Protein AF-A0A1C9C990-F1 (afdb_monomer)

Nearest PDB structures (foldseek):
  8s9s-assembly1_4  TM=4.237E-01  e=8.794E+00  Homo sapiens

Organism: NCBI:txid38368

Foldseek 3Di:
DVVVVVVVVVVVVLVVLLVVLLQLLLVVLVVLVVVQVVVPPCVVVSVVVVVVVLVVLVVVLVVVVVVDPDDSVSSSVVSSSNSNVVNNVVVVVVVVD

Mean predicted aligned error: 7.35 Å

pLDDT: mean 82.14, std 10.33, range [46.66, 95.88]

Radius of gyration: 17.22 Å; Cα contacts (8 Å, |Δi|>4): 53; chains: 1; bounding box: 48×18×44 Å

Solvent-accessible surface area (backbone atoms only — not comparable to full-atom values): 5201 Å² total; per-residue (Å²): 116,66,70,61,53,53,56,50,50,54,52,50,53,54,50,48,54,39,50,51,31,20,51,51,17,26,56,50,24,56,56,61,57,49,63,49,57,73,72,68,78,45,51,68,61,51,50,52,49,51,54,50,52,51,51,52,49,48,52,49,51,58,56,46,55,75,74,41,84,78,53,70,66,59,55,40,52,48,31,18,51,51,15,26,56,51,28,48,51,52,52,51,58,73,57,67,117

Secondary structure (DSSP, 8-state):
-HHHHHHHHHHHHHHHHHHHHHHHHHHHHHHHHHHHHTTSS-HHHHHHHHHHHHHHHHHHHHHHHHHSS--HHHHHHHHHHHHHHHHHHHHHHHT--

Structu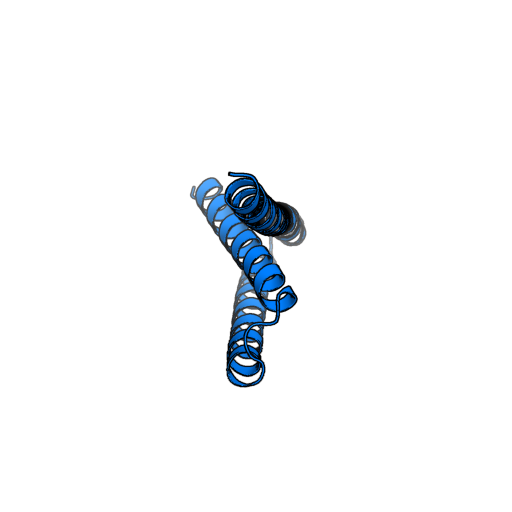re (mmCIF, N/CA/C/O backbone):
data_AF-A0A1C9C990-F1
#
_entry.id   AF-A0A1C9C990-F1
#
loop_
_atom_site.group_PDB
_atom_site.id
_atom_site.type_symbol
_atom_site.label_atom_id
_atom_site.label_alt_id
_atom_site.label_comp_id
_atom_site.label_asym_id
_atom_site.label_entity_id
_atom_site.label_seq_id
_atom_site.pdbx_PDB_ins_code
_atom_site.Cartn_x
_atom_site.Cartn_y
_atom_site.Cartn_z
_atom_site.occupancy
_atom_site.B_iso_or_equiv
_atom_site.auth_seq_id
_atom_site.auth_comp_id
_atom_site.auth_asym_id
_atom_site.auth_atom_id
_atom_site.pdbx_PDB_model_num
ATOM 1 N N . MET A 1 1 ? -33.396 -1.713 20.343 1.00 62.50 1 MET A N 1
ATOM 2 C CA . MET A 1 1 ? -33.209 -1.752 18.871 1.00 62.50 1 MET A CA 1
ATOM 3 C C . MET A 1 1 ? -32.207 -0.701 18.375 1.00 62.50 1 MET A C 1
ATOM 5 O O . MET A 1 1 ? -31.453 -1.002 17.459 1.00 62.50 1 MET A O 1
ATOM 9 N N . GLU A 1 2 ? -32.135 0.494 18.982 1.00 78.25 2 GLU A N 1
ATOM 10 C CA . GLU A 1 2 ? -31.173 1.548 18.593 1.00 78.25 2 GLU A CA 1
ATOM 11 C C . GLU A 1 2 ? -29.694 1.158 18.731 1.00 78.25 2 GLU A C 1
ATOM 13 O O . GLU A 1 2 ? -28.910 1.449 17.835 1.00 78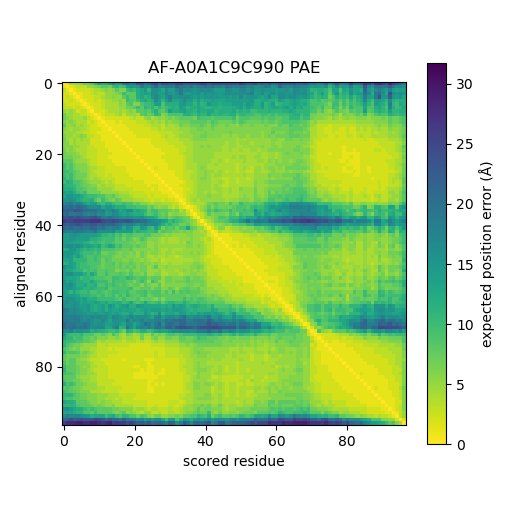.25 2 GLU A O 1
ATOM 18 N N . PHE A 1 3 ? -29.314 0.427 19.784 1.00 74.06 3 PHE A N 1
ATOM 19 C CA . PHE A 1 3 ? -27.917 0.024 20.010 1.00 74.06 3 PHE A CA 1
ATOM 20 C C . PHE A 1 3 ? -27.339 -0.879 18.901 1.00 74.06 3 PHE A C 1
ATOM 22 O O . PHE A 1 3 ? -26.163 -0.804 18.558 1.00 74.06 3 PHE A O 1
ATOM 29 N N . ILE A 1 4 ? -28.175 -1.719 18.284 1.00 73.62 4 ILE A N 1
ATOM 30 C CA . ILE A 1 4 ? -27.749 -2.569 17.162 1.00 73.62 4 ILE A CA 1
ATOM 31 C C . ILE A 1 4 ? -27.530 -1.713 15.908 1.00 73.62 4 ILE A C 1
ATOM 33 O O . ILE A 1 4 ? -26.564 -1.924 15.178 1.00 73.62 4 ILE A O 1
ATOM 37 N N . LYS A 1 5 ? -28.384 -0.705 15.677 1.00 75.50 5 LYS A N 1
ATOM 38 C CA . LYS A 1 5 ? -28.227 0.226 14.551 1.00 75.50 5 LYS A CA 1
ATOM 39 C C . LYS A 1 5 ? -26.935 1.036 14.660 1.00 75.50 5 LYS A C 1
ATOM 41 O O . LYS A 1 5 ? -26.248 1.193 13.655 1.00 75.50 5 LYS A O 1
ATOM 46 N N . THR A 1 6 ? -26.568 1.503 15.854 1.00 78.81 6 THR A N 1
ATOM 47 C CA . THR A 1 6 ? -25.326 2.270 16.050 1.00 78.81 6 THR A CA 1
ATOM 48 C C . THR A 1 6 ? -24.073 1.411 15.853 1.00 78.81 6 THR A C 1
ATOM 50 O O . THR A 1 6 ? -23.129 1.868 15.207 1.00 78.81 6 THR A O 1
ATOM 53 N N . LEU A 1 7 ? -24.084 0.153 16.312 1.00 69.50 7 LEU A N 1
ATOM 54 C CA . LEU A 1 7 ? -23.000 -0.814 16.070 1.00 69.50 7 LEU A CA 1
ATOM 55 C C . LEU A 1 7 ? -22.832 -1.173 14.589 1.00 69.50 7 LEU A C 1
ATOM 57 O O . LEU A 1 7 ? -21.710 -1.272 14.092 1.00 69.50 7 LEU A O 1
ATOM 61 N N . ILE A 1 8 ? -23.937 -1.372 13.869 1.00 80.94 8 ILE A N 1
ATOM 62 C CA . ILE A 1 8 ? -23.890 -1.649 12.429 1.00 80.94 8 ILE A CA 1
ATOM 63 C C . ILE A 1 8 ? -23.352 -0.426 11.679 1.00 80.94 8 ILE A C 1
ATOM 65 O O . ILE A 1 8 ? -22.479 -0.574 10.826 1.00 80.94 8 ILE A O 1
ATOM 69 N N . ASN A 1 9 ? -23.807 0.780 12.031 1.00 86.38 9 ASN A N 1
ATOM 70 C CA . ASN A 1 9 ? -23.381 2.009 11.365 1.00 86.38 9 ASN A CA 1
ATOM 71 C C . ASN A 1 9 ? -21.874 2.273 11.530 1.00 86.38 9 ASN A C 1
ATOM 73 O O . ASN A 1 9 ? -21.192 2.583 10.556 1.00 86.38 9 ASN A O 1
ATOM 77 N N . SER A 1 10 ? -21.324 2.084 12.735 1.00 82.31 10 SER A N 1
ATOM 78 C CA . SER A 1 10 ? -19.885 2.267 12.974 1.00 82.31 10 SER A CA 1
ATOM 79 C C . SER A 1 10 ? -19.035 1.242 12.216 1.00 82.31 10 SER A C 1
ATOM 81 O O . SER A 1 10 ? -18.002 1.592 11.640 1.00 82.31 10 SER A O 1
ATOM 83 N N . ARG A 1 11 ? -19.495 -0.013 12.140 1.00 85.62 11 ARG A N 1
ATOM 84 C CA . ARG A 1 11 ? -18.814 -1.073 11.386 1.00 85.62 11 ARG A CA 1
ATOM 85 C C . ARG A 1 11 ? -18.852 -0.823 9.877 1.00 85.62 11 ARG A C 1
ATOM 87 O O . ARG A 1 11 ? -17.843 -1.035 9.207 1.00 85.62 11 ARG A O 1
ATOM 94 N N . ILE A 1 12 ? -19.980 -0.341 9.354 1.00 88.25 12 ILE A N 1
ATOM 95 C CA . ILE A 1 12 ? -20.117 0.053 7.945 1.00 88.25 12 ILE A CA 1
ATOM 96 C C . ILE A 1 12 ? -19.215 1.249 7.635 1.00 88.25 12 ILE A C 1
ATOM 98 O O . ILE A 1 12 ? -18.521 1.233 6.621 1.00 88.25 12 ILE A O 1
ATOM 102 N N . TYR A 1 13 ? -19.171 2.264 8.499 1.00 89.94 13 TYR A N 1
ATOM 103 C CA . TYR A 1 13 ? -18.294 3.422 8.312 1.00 89.94 13 TYR A CA 1
ATOM 104 C C . TYR A 1 13 ? -16.819 3.010 8.231 1.00 89.94 13 TYR A C 1
ATOM 106 O O . TYR A 1 13 ? -16.102 3.394 7.309 1.00 89.94 13 TYR A O 1
ATOM 114 N N . TYR A 1 14 ? -16.384 2.144 9.144 1.00 88.56 14 TYR A N 1
ATOM 115 C CA . TYR A 1 14 ? -15.026 1.614 9.142 1.00 88.56 14 TYR A CA 1
ATOM 116 C C . TYR A 1 14 ? -14.702 0.804 7.874 1.00 88.56 14 TYR A C 1
ATOM 118 O O . TYR A 1 14 ? -13.627 0.960 7.293 1.00 88.56 14 TYR A O 1
ATOM 126 N N . LEU A 1 15 ? -15.647 -0.017 7.401 1.00 90.81 15 LEU A N 1
ATOM 127 C CA . LEU A 1 15 ? -15.510 -0.752 6.143 1.00 90.81 15 LEU A CA 1
ATOM 128 C C . LEU A 1 15 ? -15.412 0.192 4.933 1.00 90.81 15 LEU A C 1
ATOM 130 O O . LEU A 1 15 ? -14.582 -0.037 4.056 1.00 90.81 15 LEU A O 1
ATOM 134 N N . ASN A 1 16 ? -16.191 1.276 4.909 1.00 93.56 16 ASN A N 1
ATOM 135 C CA . ASN A 1 16 ? -16.118 2.284 3.849 1.00 93.56 16 ASN A CA 1
ATOM 136 C C . ASN A 1 16 ? -14.734 2.937 3.778 1.00 93.56 16 ASN A C 1
ATOM 138 O O . ASN A 1 16 ? -14.163 3.018 2.694 1.00 93.56 16 ASN A O 1
ATOM 142 N N . ILE A 1 17 ? -14.150 3.338 4.913 1.00 93.00 17 ILE A N 1
ATOM 143 C CA . ILE A 1 17 ? -12.797 3.921 4.921 1.00 93.00 17 ILE A CA 1
ATOM 144 C C . ILE A 1 17 ? -11.776 2.917 4.371 1.00 93.00 17 ILE A C 1
ATOM 146 O O . ILE A 1 17 ? -10.936 3.283 3.548 1.00 93.00 17 ILE A O 1
ATOM 150 N N . LYS A 1 18 ? -11.862 1.642 4.770 1.00 93.50 18 LYS A N 1
ATOM 151 C CA . LYS A 1 18 ? -10.978 0.593 4.240 1.00 93.50 18 LYS A CA 1
ATOM 152 C C . LYS A 1 18 ? -11.109 0.421 2.730 1.00 93.50 18 LYS A C 1
ATOM 154 O O . LYS A 1 18 ? -10.092 0.330 2.048 1.00 93.50 18 LYS A O 1
ATOM 159 N N . LEU A 1 19 ? -12.337 0.408 2.211 1.00 95.12 19 LEU A N 1
ATOM 160 C CA . LEU A 1 19 ? -12.595 0.322 0.773 1.00 95.12 19 LEU A CA 1
ATOM 161 C C . LEU A 1 19 ? -12.033 1.532 0.022 1.00 95.12 19 LEU A C 1
ATOM 163 O O . LEU A 1 19 ? -11.419 1.350 -1.025 1.00 95.12 19 LEU A O 1
ATOM 167 N N . ILE A 1 20 ? -12.176 2.742 0.569 1.00 95.81 20 ILE A N 1
ATOM 168 C CA . ILE A 1 20 ? -11.596 3.959 -0.018 1.00 95.81 20 ILE A CA 1
ATOM 169 C C . ILE A 1 20 ? -10.071 3.835 -0.107 1.00 95.81 20 ILE A C 1
ATOM 171 O O . ILE A 1 20 ? -9.508 4.087 -1.168 1.00 95.81 20 ILE A O 1
ATOM 175 N N . PHE A 1 21 ? -9.397 3.399 0.962 1.00 94.69 21 PHE A N 1
ATOM 176 C CA . PHE A 1 21 ? -7.941 3.202 0.951 1.00 94.69 21 PHE A CA 1
ATOM 177 C C . PHE A 1 21 ? -7.502 2.094 -0.015 1.00 94.69 21 PHE A C 1
ATOM 179 O O . PHE A 1 21 ? -6.482 2.241 -0.689 1.00 94.69 21 PHE A O 1
ATOM 186 N N . LEU A 1 22 ? -8.274 1.011 -0.121 1.00 95.25 22 LEU A N 1
ATOM 187 C CA . LEU A 1 22 ? -8.015 -0.071 -1.071 1.00 95.25 22 LEU A CA 1
ATOM 188 C C . LEU A 1 22 ? -8.132 0.416 -2.522 1.00 95.25 22 LEU A C 1
ATOM 190 O O . LEU A 1 22 ? -7.226 0.183 -3.321 1.00 95.25 22 LEU A O 1
ATOM 194 N N . LEU A 1 23 ?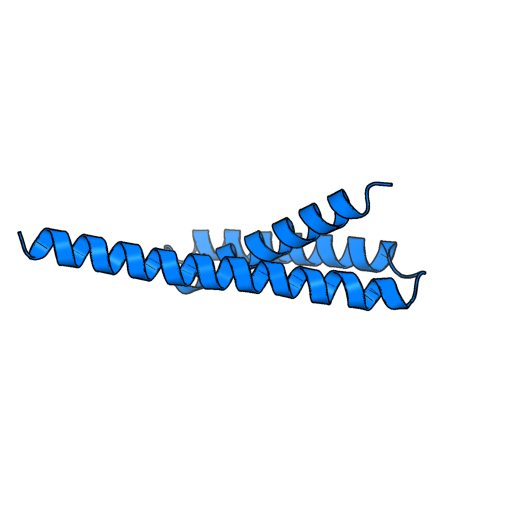 -9.213 1.127 -2.854 1.00 95.81 23 LEU A N 1
ATOM 195 C CA . LEU A 1 23 ? -9.429 1.703 -4.185 1.00 95.81 23 LEU A CA 1
ATOM 196 C C . LEU A 1 23 ? -8.368 2.757 -4.512 1.00 95.81 23 LEU A C 1
ATOM 198 O O . LEU A 1 23 ? -7.834 2.767 -5.617 1.00 95.81 23 LEU A O 1
ATOM 202 N N . LEU A 1 24 ? -8.007 3.600 -3.542 1.00 95.88 24 LEU A N 1
ATOM 203 C CA . LEU A 1 24 ? -6.926 4.574 -3.684 1.00 95.88 24 LEU A CA 1
ATOM 204 C C . LEU A 1 24 ? -5.600 3.887 -4.042 1.00 95.88 24 LEU A C 1
ATOM 206 O O . LEU A 1 24 ? -4.919 4.320 -4.970 1.00 95.88 24 LEU A O 1
ATOM 210 N N . GLY A 1 25 ? -5.257 2.798 -3.349 1.00 94.25 25 GLY A N 1
ATOM 211 C CA . GLY A 1 25 ? -4.078 1.992 -3.666 1.00 94.25 25 GLY A CA 1
ATOM 212 C C . GLY A 1 25 ? -4.132 1.383 -5.070 1.00 94.25 25 GLY A C 1
ATOM 213 O O . GLY A 1 25 ? -3.141 1.422 -5.797 1.00 94.25 25 GLY A O 1
ATOM 214 N N . PHE A 1 26 ? -5.298 0.880 -5.483 1.00 94.00 26 PHE A N 1
ATOM 215 C CA . PHE A 1 26 ? -5.505 0.337 -6.827 1.00 94.00 26 PHE A CA 1
ATOM 216 C C . PHE A 1 26 ? -5.262 1.387 -7.923 1.00 94.00 26 PHE A C 1
ATOM 218 O O . PHE A 1 26 ? -4.495 1.140 -8.852 1.00 94.00 26 PHE A O 1
ATOM 225 N N . PHE A 1 27 ? -5.830 2.590 -7.791 1.00 93.00 27 PHE A N 1
ATOM 226 C CA . PHE A 1 27 ? -5.578 3.679 -8.743 1.00 93.00 27 PHE A CA 1
ATOM 227 C C . PHE A 1 27 ? -4.114 4.138 -8.726 1.00 93.00 27 PHE A C 1
ATOM 229 O O . PHE A 1 27 ? -3.532 4.369 -9.785 1.00 93.00 27 PHE A O 1
ATOM 236 N N . ALA A 1 28 ? -3.480 4.210 -7.552 1.00 92.06 28 ALA A N 1
ATOM 237 C CA . ALA A 1 28 ? -2.063 4.551 -7.454 1.00 92.06 28 ALA A CA 1
ATOM 238 C C . ALA A 1 28 ? -1.172 3.555 -8.215 1.00 92.06 28 ALA A C 1
ATOM 240 O O . ALA A 1 28 ? -0.221 3.971 -8.874 1.00 92.06 28 ALA A O 1
ATOM 241 N N . SER A 1 29 ? -1.501 2.259 -8.189 1.00 90.56 29 SER A N 1
ATOM 242 C CA . SER A 1 29 ? -0.773 1.249 -8.962 1.00 90.56 29 SER A CA 1
ATOM 243 C C . SER A 1 29 ? -0.816 1.513 -10.468 1.00 90.56 29 SER A C 1
ATOM 245 O O . SER A 1 29 ? 0.227 1.425 -11.105 1.00 90.56 29 SER A O 1
ATOM 247 N N . THR A 1 30 ? -1.958 1.931 -11.023 1.00 88.38 30 THR A N 1
ATOM 248 C CA . THR A 1 30 ? -2.064 2.247 -12.464 1.00 88.38 30 THR A CA 1
ATOM 249 C C . THR A 1 30 ? -1.208 3.451 -12.881 1.00 88.38 30 THR A C 1
ATOM 251 O O . THR A 1 30 ? -0.639 3.497 -13.971 1.00 88.38 30 THR A O 1
ATOM 254 N N . ILE A 1 31 ? -1.045 4.430 -11.988 1.00 87.62 31 ILE A N 1
ATOM 255 C CA . ILE A 1 31 ? -0.131 5.560 -12.210 1.00 87.62 31 ILE A CA 1
ATOM 256 C C . ILE A 1 31 ? 1.319 5.063 -12.137 1.00 87.62 31 ILE A C 1
ATOM 258 O O . ILE A 1 31 ? 2.147 5.389 -12.983 1.00 87.62 31 ILE A O 1
ATOM 262 N N . LE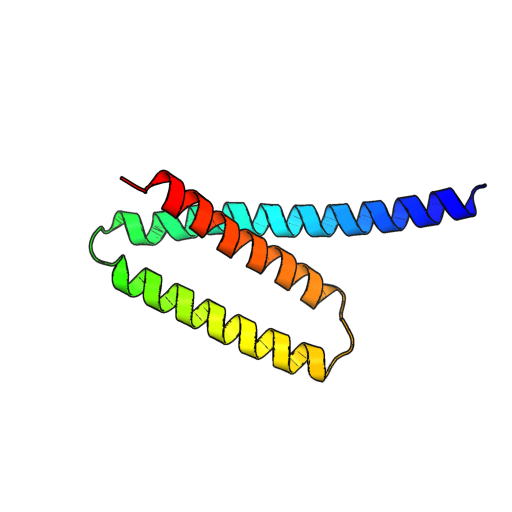U A 1 32 ? 1.631 4.224 -11.149 1.00 84.94 32 LEU A N 1
ATOM 263 C CA . LEU A 1 32 ? 2.969 3.662 -10.979 1.00 84.94 32 LEU A CA 1
ATOM 264 C C . LEU A 1 32 ? 3.365 2.671 -12.082 1.00 84.94 32 LEU A C 1
ATOM 266 O O . LEU A 1 32 ? 4.554 2.538 -12.341 1.00 84.94 32 LEU A O 1
ATOM 270 N N . SER A 1 33 ? 2.424 1.976 -12.727 1.00 82.12 33 SER A N 1
ATOM 271 C CA . SER A 1 33 ? 2.710 1.050 -13.833 1.00 82.12 33 SER A CA 1
ATOM 272 C C . SER A 1 33 ? 2.973 1.785 -15.151 1.00 82.12 33 SER A C 1
ATOM 274 O O . SER A 1 33 ? 3.766 1.323 -15.976 1.00 82.12 33 SER A O 1
ATOM 276 N N . THR A 1 34 ? 2.375 2.964 -15.336 1.00 82.69 34 THR A N 1
ATOM 277 C CA . THR A 1 34 ? 2.512 3.770 -16.559 1.00 82.69 34 THR A CA 1
ATOM 278 C C . THR A 1 34 ? 3.767 4.645 -16.580 1.00 82.69 34 THR A C 1
ATOM 280 O O . THR A 1 34 ? 4.339 4.838 -17.651 1.00 82.69 34 THR A O 1
ATOM 283 N N . LEU A 1 35 ? 4.248 5.120 -15.423 1.00 79.25 35 LEU A N 1
ATOM 284 C CA . LEU A 1 35 ? 5.442 5.979 -15.339 1.00 79.25 35 LEU A CA 1
ATOM 285 C C . LEU A 1 35 ? 6.738 5.308 -15.857 1.00 79.25 35 LEU A C 1
ATOM 287 O O . LEU A 1 35 ? 7.403 5.914 -16.695 1.00 79.25 35 LEU A O 1
ATOM 291 N N . PRO A 1 36 ? 7.114 4.078 -15.439 1.00 71.56 36 PRO A N 1
ATOM 292 C CA . PRO A 1 36 ? 8.312 3.406 -15.942 1.00 71.56 36 PRO A CA 1
ATOM 293 C C . PRO A 1 36 ? 8.108 2.801 -17.335 1.00 71.56 36 PRO A C 1
ATOM 295 O O . PRO A 1 36 ? 9.071 2.638 -18.078 1.00 71.56 36 PRO A O 1
ATOM 298 N N . SER A 1 37 ? 6.864 2.468 -17.702 1.00 64.19 37 SER A N 1
ATOM 299 C CA . SER A 1 37 ? 6.548 1.872 -19.007 1.00 64.19 37 SER A CA 1
ATOM 300 C C . SER A 1 37 ? 6.649 2.872 -20.161 1.00 64.19 37 SER A C 1
ATOM 302 O O . SER A 1 37 ? 6.799 2.451 -21.304 1.00 64.19 37 SER A O 1
ATOM 304 N N . GLN A 1 38 ? 6.617 4.186 -19.898 1.00 67.75 38 GLN A N 1
ATOM 305 C CA . GLN A 1 38 ? 6.812 5.191 -20.949 1.00 67.75 38 GLN A CA 1
ATOM 306 C C . GLN A 1 38 ? 8.212 5.165 -21.575 1.00 6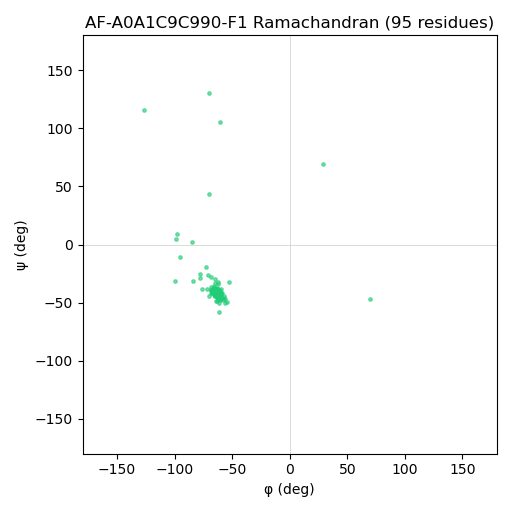7.75 38 GLN A C 1
ATOM 308 O O . GLN A 1 38 ? 8.349 5.509 -22.745 1.00 67.75 38 GLN A O 1
ATOM 313 N N . THR A 1 39 ? 9.245 4.771 -20.826 1.00 67.31 39 THR A N 1
ATOM 314 C CA . THR A 1 39 ? 10.637 4.780 -21.304 1.00 67.31 39 THR A CA 1
ATOM 315 C C . THR A 1 39 ? 11.136 3.416 -21.785 1.00 67.31 39 THR A C 1
ATOM 317 O O . THR A 1 39 ? 12.299 3.320 -22.162 1.00 67.31 39 THR A O 1
ATOM 320 N N . GLY A 1 40 ? 10.277 2.386 -21.819 1.00 62.59 40 GLY A N 1
ATOM 321 C CA . GLY A 1 40 ? 10.499 1.080 -22.470 1.00 62.59 40 GLY A CA 1
ATOM 322 C C . GLY A 1 40 ? 11.542 0.158 -21.821 1.00 62.59 40 GLY A C 1
ATOM 323 O O . GLY A 1 40 ? 11.259 -1.011 -21.567 1.00 62.59 40 GLY A O 1
ATOM 324 N N . ASP A 1 41 ? 12.716 0.683 -21.477 1.00 70.75 41 ASP A N 1
ATOM 325 C CA . ASP A 1 41 ? 13.905 -0.116 -21.148 1.00 70.75 41 ASP A CA 1
ATOM 326 C C . ASP A 1 41 ? 14.095 -0.362 -19.640 1.00 70.75 41 ASP A C 1
ATOM 328 O O . ASP A 1 41 ? 14.919 -1.175 -19.221 1.00 70.75 41 ASP A O 1
ATOM 332 N N . TRP A 1 42 ? 13.328 0.326 -18.789 1.00 77.81 42 TRP A N 1
ATOM 333 C CA . TRP A 1 42 ? 13.537 0.344 -17.332 1.00 77.81 42 TRP A CA 1
ATOM 334 C C . TRP A 1 42 ? 12.629 -0.625 -16.560 1.00 77.81 42 TRP A C 1
ATOM 336 O O . TRP A 1 42 ? 12.602 -0.606 -15.327 1.00 77.81 42 TRP A O 1
ATOM 346 N N . SER A 1 43 ? 11.898 -1.497 -17.257 1.00 74.19 43 SER A N 1
ATOM 347 C CA . SER A 1 43 ? 10.881 -2.383 -16.669 1.00 74.19 43 SER A CA 1
ATOM 348 C C . SER A 1 43 ? 11.439 -3.329 -15.595 1.00 74.19 43 SER A C 1
ATOM 350 O O . SER A 1 43 ? 10.848 -3.468 -14.523 1.00 74.19 43 SER A O 1
ATOM 352 N N . ILE A 1 44 ? 12.619 -3.919 -15.821 1.00 81.88 44 ILE A N 1
ATOM 353 C CA . ILE A 1 44 ? 13.267 -4.850 -14.877 1.00 81.88 44 ILE A CA 1
ATOM 354 C C . ILE A 1 44 ? 13.706 -4.122 -13.595 1.00 81.88 44 ILE A C 1
ATOM 356 O O . ILE A 1 44 ? 13.527 -4.632 -12.487 1.00 81.88 44 ILE A O 1
ATOM 360 N N . ILE A 1 45 ? 14.247 -2.908 -13.735 1.00 84.25 45 ILE A N 1
ATOM 361 C CA . ILE A 1 45 ? 14.685 -2.071 -12.608 1.00 84.25 45 ILE A CA 1
ATOM 362 C C . ILE A 1 45 ? 13.467 -1.590 -11.807 1.00 84.25 45 ILE A C 1
ATOM 364 O O . ILE A 1 45 ? 13.488 -1.585 -10.576 1.00 84.25 45 ILE A O 1
ATOM 368 N N . ALA A 1 46 ? 12.373 -1.240 -12.486 1.00 81.62 46 ALA A N 1
ATOM 369 C CA . ALA A 1 46 ? 11.121 -0.876 -11.832 1.00 81.62 46 ALA A CA 1
ATOM 370 C C . ALA A 1 46 ? 10.525 -2.055 -11.042 1.00 81.62 46 ALA A C 1
ATOM 372 O O . ALA A 1 46 ? 10.106 -1.877 -9.897 1.00 81.62 46 ALA A O 1
ATOM 373 N N . GLY A 1 47 ? 10.554 -3.268 -11.606 1.00 82.50 47 GLY A N 1
ATOM 374 C CA . GLY A 1 47 ? 10.103 -4.486 -10.931 1.00 82.50 47 GLY A CA 1
ATOM 375 C C . GLY A 1 47 ? 10.915 -4.809 -9.674 1.00 82.50 47 GLY A C 1
ATOM 376 O O . GLY A 1 47 ? 10.340 -5.063 -8.614 1.00 82.50 47 GLY A O 1
ATOM 377 N N . SER A 1 48 ? 12.248 -4.735 -9.746 1.00 86.19 48 SER A N 1
ATOM 378 C CA . SER A 1 48 ? 13.107 -4.980 -8.577 1.00 86.19 48 SER A CA 1
ATOM 379 C C . SER A 1 48 ? 12.928 -3.915 -7.487 1.00 86.19 48 SER A C 1
ATOM 381 O O . SER A 1 48 ? 12.881 -4.249 -6.298 1.00 86.19 48 SER A O 1
ATOM 383 N N . CYS A 1 49 ? 12.735 -2.651 -7.874 1.00 85.25 49 CYS A N 1
ATOM 384 C CA . CYS A 1 49 ? 12.398 -1.565 -6.957 1.00 85.25 49 CYS A CA 1
ATOM 385 C C . CYS A 1 49 ? 11.052 -1.816 -6.255 1.00 85.25 49 CYS A C 1
ATOM 387 O O . CYS A 1 49 ? 10.970 -1.721 -5.029 1.00 85.25 49 CYS A O 1
ATOM 389 N N . LEU A 1 50 ? 10.016 -2.222 -6.997 1.00 84.94 50 LEU A N 1
ATOM 390 C CA . LEU A 1 50 ? 8.703 -2.555 -6.436 1.00 84.94 50 LEU A CA 1
ATOM 391 C C . LEU A 1 50 ? 8.773 -3.700 -5.421 1.00 84.94 50 LEU A C 1
ATOM 393 O O . LEU A 1 50 ? 8.214 -3.581 -4.328 1.00 84.94 50 LEU A O 1
ATOM 397 N N . VAL A 1 51 ? 9.490 -4.780 -5.744 1.00 86.44 51 VAL A N 1
ATOM 398 C CA . VAL A 1 51 ? 9.685 -5.915 -4.824 1.00 86.44 51 VAL A CA 1
ATOM 399 C C . VAL A 1 51 ? 10.430 -5.470 -3.564 1.00 86.44 51 VAL A C 1
ATOM 401 O O . VAL A 1 51 ? 10.010 -5.799 -2.454 1.00 86.44 51 VAL A O 1
ATOM 404 N N . THR A 1 52 ? 11.477 -4.658 -3.715 1.00 88.12 52 THR A N 1
ATOM 405 C CA . THR A 1 52 ? 12.258 -4.130 -2.585 1.00 88.12 52 THR A CA 1
ATOM 406 C C . THR A 1 52 ? 11.400 -3.250 -1.673 1.00 88.12 52 THR A C 1
ATOM 408 O O . THR A 1 52 ? 11.386 -3.441 -0.456 1.00 88.12 52 THR A O 1
ATOM 411 N N . CYS A 1 53 ? 10.621 -2.328 -2.243 1.00 86.00 53 CYS A N 1
ATOM 412 C CA . CYS A 1 53 ? 9.681 -1.490 -1.499 1.00 86.00 53 CYS A CA 1
ATOM 413 C C . CYS A 1 53 ? 8.617 -2.325 -0.774 1.00 86.00 53 CYS A C 1
ATOM 415 O O . CYS A 1 53 ? 8.283 -2.038 0.378 1.00 86.00 53 CYS A O 1
ATOM 417 N N . ASN A 1 54 ? 8.111 -3.382 -1.415 1.00 86.31 54 ASN A N 1
ATOM 418 C CA . ASN A 1 54 ? 7.142 -4.288 -0.811 1.00 86.31 54 ASN A CA 1
ATOM 419 C C . ASN A 1 54 ? 7.734 -5.048 0.389 1.00 86.31 54 ASN A C 1
ATOM 421 O O . ASN A 1 54 ? 7.082 -5.151 1.429 1.00 86.31 54 ASN A O 1
ATOM 425 N N . GLU A 1 55 ? 8.970 -5.529 0.275 1.00 88.00 55 GLU A N 1
ATOM 426 C CA . GLU A 1 55 ? 9.662 -6.243 1.353 1.00 88.00 55 GLU A CA 1
ATOM 427 C C . GLU A 1 55 ? 9.982 -5.319 2.538 1.00 88.00 55 GLU A C 1
ATOM 429 O O . GLU A 1 55 ? 9.733 -5.663 3.698 1.00 88.00 55 GLU A O 1
ATOM 434 N N . ILE A 1 56 ? 10.437 -4.093 2.259 1.00 86.06 56 ILE A N 1
ATOM 435 C CA . ILE A 1 56 ? 10.643 -3.058 3.282 1.00 86.06 56 ILE A CA 1
ATOM 436 C C . ILE A 1 56 ? 9.319 -2.742 3.987 1.00 86.06 56 ILE A C 1
ATOM 438 O O . ILE A 1 56 ? 9.267 -2.725 5.219 1.00 86.06 56 ILE A O 1
ATOM 442 N N . GLY A 1 57 ? 8.237 -2.559 3.225 1.00 82.62 57 GLY A N 1
ATOM 443 C CA . GLY A 1 57 ? 6.895 -2.360 3.766 1.00 82.62 57 GLY A CA 1
ATOM 444 C C . GLY A 1 57 ? 6.470 -3.507 4.686 1.00 82.62 57 GLY A C 1
ATOM 445 O O . GLY A 1 57 ? 6.031 -3.259 5.809 1.00 82.62 57 GLY A O 1
ATOM 446 N N . SER A 1 58 ? 6.670 -4.761 4.261 1.00 81.00 58 SER A N 1
ATOM 447 C CA . SER A 1 58 ? 6.420 -5.955 5.086 1.00 81.00 58 SER A CA 1
ATOM 448 C C . SER A 1 58 ? 7.190 -5.921 6.393 1.00 81.00 58 SER A C 1
ATOM 450 O O . SER A 1 58 ? 6.590 -6.090 7.455 1.00 81.00 58 SER A O 1
ATOM 452 N N . LYS A 1 59 ? 8.498 -5.666 6.332 1.00 85.50 59 LYS A N 1
ATOM 453 C CA . LYS A 1 59 ? 9.356 -5.627 7.515 1.00 85.50 59 LYS A CA 1
ATOM 454 C C . LYS A 1 59 ? 8.907 -4.556 8.502 1.00 85.50 59 LYS A C 1
ATOM 456 O O . LYS A 1 59 ? 8.874 -4.819 9.706 1.00 85.50 59 LYS A O 1
ATOM 461 N N . ILE A 1 60 ? 8.538 -3.374 8.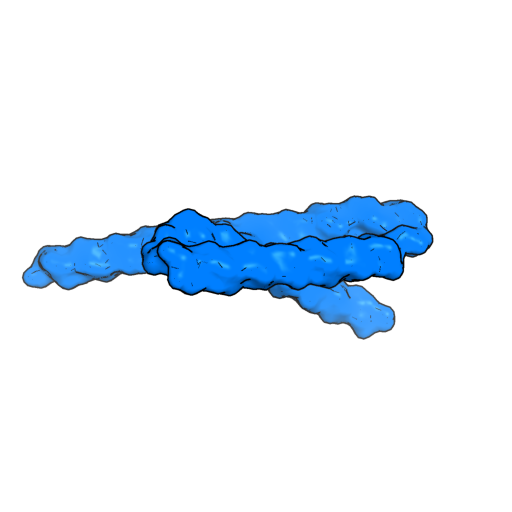007 1.00 80.81 60 ILE A N 1
ATOM 462 C CA . ILE A 1 60 ? 8.005 -2.284 8.828 1.00 80.81 60 ILE A CA 1
ATOM 463 C C . ILE A 1 60 ? 6.705 -2.747 9.488 1.00 80.81 60 ILE A C 1
ATOM 465 O O . ILE A 1 60 ? 6.643 -2.810 10.712 1.00 80.81 60 ILE A O 1
ATOM 469 N N . ILE A 1 61 ? 5.703 -3.165 8.715 1.00 75.75 61 ILE A N 1
ATOM 470 C CA . ILE A 1 61 ? 4.400 -3.572 9.261 1.00 75.75 61 ILE A CA 1
ATOM 471 C C . ILE A 1 61 ? 4.571 -4.655 10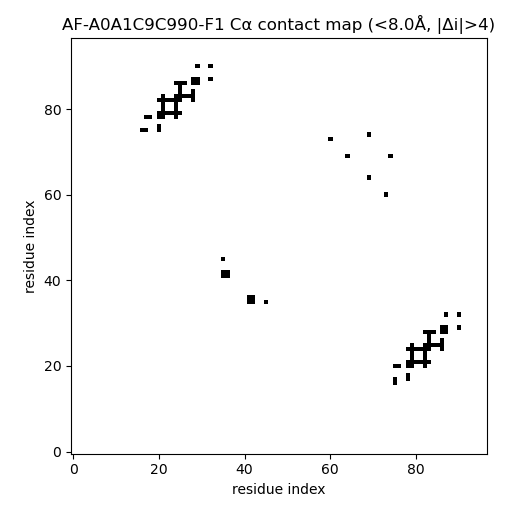.330 1.00 75.75 61 ILE A C 1
ATOM 473 O O . ILE A 1 61 ? 4.100 -4.478 11.447 1.00 75.75 61 ILE A O 1
ATOM 477 N N . TYR A 1 62 ? 5.332 -5.715 10.055 1.00 75.88 62 TYR A N 1
ATOM 478 C CA . TYR A 1 62 ? 5.518 -6.812 11.010 1.00 75.88 62 TYR A CA 1
ATOM 479 C C . TYR A 1 62 ? 6.215 -6.372 12.305 1.00 75.88 62 TYR A C 1
ATOM 481 O O . TYR A 1 62 ? 5.842 -6.792 13.404 1.00 75.88 62 TYR A O 1
ATOM 489 N N . THR A 1 63 ? 7.218 -5.499 12.188 1.00 77.62 63 THR A N 1
ATOM 490 C CA . THR A 1 63 ? 7.966 -4.972 13.339 1.00 77.62 63 THR A CA 1
ATOM 491 C C . THR A 1 63 ? 7.087 -4.067 14.201 1.00 77.62 63 THR A C 1
ATOM 493 O O . THR A 1 63 ? 7.118 -4.153 15.431 1.00 77.62 63 THR A O 1
ATOM 496 N N . TYR A 1 64 ? 6.271 -3.225 13.566 1.00 71.06 64 TYR A N 1
ATOM 497 C CA . TYR A 1 64 ? 5.379 -2.299 14.257 1.00 71.06 64 TYR A CA 1
ATOM 498 C C . TYR A 1 64 ? 4.145 -2.997 14.832 1.00 71.06 64 TYR A C 1
ATOM 500 O O . TYR A 1 64 ? 3.785 -2.693 15.964 1.00 71.06 64 TYR A O 1
ATOM 508 N N . THR A 1 65 ? 3.551 -3.981 14.149 1.00 69.06 65 THR A N 1
ATOM 509 C CA . THR A 1 65 ? 2.426 -4.779 14.675 1.00 69.06 65 THR A CA 1
ATOM 510 C C . THR A 1 65 ? 2.817 -5.566 15.925 1.00 69.06 65 THR A C 1
ATOM 512 O O . THR A 1 65 ? 2.008 -5.704 16.840 1.00 69.06 65 THR A O 1
ATOM 515 N N . LYS A 1 66 ? 4.067 -6.040 16.016 1.00 68.81 66 LYS A N 1
ATOM 516 C CA . LYS A 1 66 ? 4.571 -6.719 17.221 1.00 68.81 66 LYS A CA 1
ATOM 517 C C . LYS A 1 66 ? 4.771 -5.763 18.407 1.00 68.81 66 LYS A C 1
ATOM 519 O O . LYS A 1 66 ? 4.722 -6.202 19.551 1.00 68.81 66 LYS A O 1
ATOM 524 N N . ARG A 1 67 ? 5.016 -4.473 18.144 1.00 64.88 67 ARG A N 1
ATOM 525 C CA . ARG A 1 67 ? 5.341 -3.458 19.164 1.00 64.88 67 ARG A CA 1
ATOM 526 C C . ARG A 1 67 ? 4.148 -2.590 19.570 1.00 64.88 67 ARG A C 1
ATOM 528 O O . ARG A 1 67 ? 4.085 -2.150 20.713 1.00 64.88 67 ARG A O 1
ATOM 535 N N . TYR A 1 68 ? 3.218 -2.347 18.655 1.00 59.75 68 TYR A N 1
ATOM 536 C CA . TYR A 1 68 ? 2.049 -1.502 18.851 1.00 59.75 68 TYR A CA 1
ATOM 537 C C . TYR A 1 68 ? 0.802 -2.294 18.473 1.00 59.75 68 TYR A C 1
ATOM 539 O O . TYR A 1 68 ? 0.611 -2.687 17.322 1.00 59.75 68 TYR A O 1
ATOM 547 N N . GLN A 1 69 ? -0.046 -2.533 19.467 1.00 56.88 69 GLN A N 1
ATOM 548 C CA . GLN A 1 69 ? -1.316 -3.226 19.311 1.00 56.88 69 GLN A CA 1
ATOM 549 C C . GLN A 1 69 ? -2.202 -2.428 18.334 1.00 56.88 69 GLN A C 1
ATOM 551 O O . GLN A 1 69 ? -2.682 -1.350 18.664 1.00 56.88 69 GLN A O 1
ATOM 556 N N . SER A 1 70 ? -2.329 -2.937 17.102 1.00 61.06 70 SER A N 1
ATOM 557 C CA . SER A 1 70 ? -3.277 -2.555 16.040 1.00 61.06 70 SER A CA 1
ATOM 558 C C . SER A 1 70 ? -3.749 -1.089 16.039 1.00 61.06 70 SER A C 1
ATOM 560 O O . SER A 1 70 ? -4.925 -0.803 16.271 1.00 61.06 70 SER A O 1
ATOM 562 N N . ILE A 1 71 ? -2.856 -0.147 15.721 1.00 72.50 71 ILE A N 1
ATOM 563 C CA . ILE A 1 71 ? -3.272 1.239 15.468 1.00 72.50 71 ILE A CA 1
ATOM 564 C C . ILE A 1 71 ? -4.039 1.277 14.141 1.00 72.50 71 ILE A C 1
ATOM 566 O O . ILE A 1 71 ? -3.581 0.765 13.120 1.00 72.50 71 ILE A O 1
ATOM 570 N N . LEU A 1 72 ? -5.210 1.912 14.168 1.00 73.44 72 LEU A N 1
ATOM 571 C CA . LEU A 1 72 ? -6.171 2.008 13.064 1.00 73.44 72 LEU A CA 1
ATOM 572 C C . LEU A 1 72 ? -5.528 2.523 11.758 1.00 73.44 72 LEU A C 1
ATOM 574 O O . LEU A 1 72 ? -5.881 2.074 10.673 1.00 73.44 72 LEU A O 1
ATOM 578 N N . THR A 1 73 ? -4.522 3.397 11.857 1.00 77.75 73 THR A N 1
ATOM 579 C CA . THR A 1 73 ? -3.752 3.915 10.715 1.00 77.75 73 THR A CA 1
ATOM 580 C C . THR A 1 73 ? -2.906 2.853 10.012 1.00 77.75 73 THR A C 1
ATOM 582 O O . THR A 1 73 ? -2.841 2.865 8.785 1.00 77.75 73 THR A O 1
ATOM 585 N N . PHE A 1 74 ? -2.300 1.904 10.735 1.00 81.06 74 PHE A N 1
ATOM 586 C CA . PHE A 1 74 ? -1.536 0.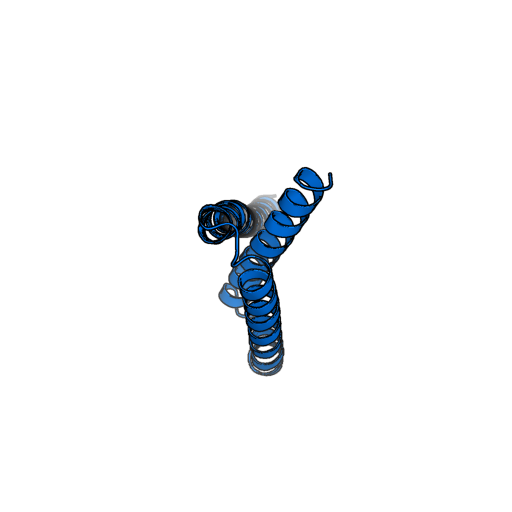815 10.111 1.00 81.06 74 PHE A CA 1
ATOM 587 C C . PHE A 1 74 ? -2.437 -0.114 9.304 1.00 81.06 74 PHE A C 1
ATOM 589 O O . PHE A 1 74 ? -2.042 -0.586 8.243 1.00 81.06 74 PHE A O 1
ATOM 596 N N . ASP A 1 75 ? -3.661 -0.339 9.773 1.00 83.50 75 ASP A N 1
ATOM 597 C CA . ASP A 1 75 ? -4.631 -1.164 9.058 1.00 83.50 75 ASP A CA 1
ATOM 598 C C . ASP A 1 75 ? -5.108 -0.488 7.756 1.00 83.50 75 ASP A C 1
ATOM 600 O O . ASP A 1 75 ? -5.241 -1.132 6.716 1.00 83.50 75 ASP A O 1
ATOM 604 N N . LEU A 1 76 ? -5.270 0.841 7.766 1.00 87.69 76 LEU A N 1
ATOM 605 C CA . LEU A 1 76 ? -5.558 1.616 6.552 1.00 87.69 76 LEU A CA 1
ATOM 606 C C . LEU A 1 76 ? -4.383 1.612 5.562 1.00 87.69 76 LEU A C 1
ATOM 608 O O . LEU A 1 76 ? -4.594 1.422 4.363 1.00 87.69 76 LEU A O 1
ATOM 612 N N . LEU A 1 77 ? -3.145 1.751 6.050 1.00 86.56 77 LEU A N 1
ATOM 613 C CA . LEU A 1 77 ? -1.939 1.632 5.220 1.00 86.56 77 LEU A CA 1
ATOM 614 C C . LEU A 1 77 ? -1.796 0.227 4.620 1.00 86.56 77 LEU A C 1
ATOM 616 O O . LEU A 1 77 ? -1.422 0.093 3.455 1.00 86.56 77 LEU A O 1
ATOM 620 N N . ASN A 1 78 ? -2.151 -0.815 5.377 1.00 87.44 78 ASN A N 1
ATOM 621 C CA . ASN A 1 78 ? -2.207 -2.183 4.868 1.00 87.44 78 ASN A CA 1
ATOM 622 C C . ASN A 1 78 ? -3.246 -2.327 3.753 1.00 87.44 78 ASN A C 1
ATOM 624 O O . ASN A 1 78 ? -2.928 -2.905 2.716 1.00 87.44 78 ASN A O 1
ATOM 628 N N . CYS A 1 79 ? -4.450 -1.770 3.920 1.00 90.94 79 CYS A N 1
ATOM 629 C CA . CYS A 1 79 ? -5.478 -1.785 2.872 1.00 90.94 79 CYS A CA 1
ATOM 630 C C . CYS A 1 79 ? -4.989 -1.103 1.584 1.00 90.94 79 CYS A C 1
ATOM 632 O O . CYS A 1 79 ? -5.190 -1.637 0.494 1.00 90.94 79 CYS A O 1
ATOM 634 N N . LEU A 1 80 ? -4.291 0.029 1.705 1.00 91.94 80 LEU A N 1
ATOM 635 C CA . LEU A 1 80 ? -3.699 0.731 0.563 1.00 91.94 80 LEU A CA 1
ATOM 636 C C . LEU A 1 80 ? -2.607 -0.096 -0.116 1.00 91.94 80 LEU A C 1
ATOM 638 O O . LEU A 1 80 ? -2.605 -0.225 -1.338 1.00 91.94 80 LEU A O 1
ATOM 642 N N . ARG A 1 81 ? -1.715 -0.714 0.663 1.00 90.12 81 ARG A N 1
ATOM 643 C CA . ARG A 1 81 ? -0.679 -1.608 0.134 1.00 90.12 81 ARG A CA 1
ATOM 644 C C . ARG A 1 81 ? -1.282 -2.794 -0.623 1.00 90.12 81 ARG A C 1
ATOM 646 O O . ARG A 1 81 ? -0.820 -3.105 -1.718 1.00 90.12 81 ARG A O 1
ATOM 653 N N . VAL A 1 82 ? -2.312 -3.435 -0.066 1.00 91.81 82 VAL A N 1
ATOM 654 C CA . VAL A 1 82 ? -3.041 -4.527 -0.733 1.00 91.81 82 VAL A CA 1
ATOM 655 C C . VAL A 1 82 ? -3.653 -4.037 -2.046 1.00 91.81 82 VAL A C 1
ATOM 657 O O . VAL A 1 82 ? -3.518 -4.720 -3.058 1.00 91.81 82 VAL A O 1
ATOM 660 N N . GLY A 1 83 ? -4.244 -2.838 -2.057 1.00 93.94 83 GLY A N 1
ATOM 661 C CA . GLY A 1 83 ? -4.753 -2.200 -3.272 1.00 93.94 83 GLY A CA 1
ATOM 662 C C . GLY A 1 83 ? -3.681 -2.021 -4.352 1.00 93.94 83 GLY A C 1
ATOM 663 O O . GLY A 1 83 ? -3.926 -2.358 -5.507 1.00 93.94 83 GLY A O 1
ATOM 664 N N . ILE A 1 84 ? -2.479 -1.567 -3.976 1.00 92.12 84 ILE A N 1
ATOM 665 C CA . ILE A 1 84 ? -1.357 -1.391 -4.914 1.00 92.12 84 ILE A CA 1
ATOM 666 C C . ILE A 1 84 ? -0.923 -2.731 -5.524 1.00 92.12 84 ILE A C 1
ATOM 668 O O . ILE A 1 84 ? -0.781 -2.842 -6.739 1.00 92.12 84 ILE A O 1
ATOM 672 N N . ILE A 1 85 ? -0.722 -3.759 -4.693 1.00 90.50 85 ILE A N 1
ATOM 673 C CA . ILE A 1 85 ? -0.299 -5.090 -5.161 1.00 90.50 85 ILE A CA 1
ATOM 674 C C . ILE A 1 85 ? -1.364 -5.692 -6.082 1.00 90.50 85 ILE A C 1
ATOM 676 O O . ILE A 1 85 ? -1.037 -6.250 -7.128 1.00 90.50 85 ILE A O 1
ATOM 680 N N . TYR A 1 86 ? -2.638 -5.550 -5.710 1.00 92.50 86 TYR A N 1
ATOM 681 C CA . TYR A 1 86 ? -3.753 -6.021 -6.520 1.00 92.50 86 TYR A CA 1
ATOM 682 C C . TYR A 1 86 ? -3.827 -5.298 -7.871 1.00 92.50 86 TYR A C 1
ATOM 684 O O . TYR A 1 86 ? -4.018 -5.952 -8.893 1.00 92.50 86 TYR A O 1
ATOM 692 N N . GLY A 1 87 ? -3.609 -3.979 -7.900 1.00 92.62 87 GLY A N 1
ATOM 693 C CA . GLY A 1 87 ? -3.534 -3.206 -9.142 1.00 92.62 87 GLY A CA 1
ATOM 694 C C . GLY A 1 87 ? -2.442 -3.713 -10.083 1.00 92.62 87 GLY A C 1
ATOM 695 O O . GLY A 1 87 ? -2.728 -4.004 -11.243 1.00 92.62 87 GLY A O 1
ATOM 696 N N . PHE A 1 88 ? -1.229 -3.938 -9.567 1.00 88.12 88 PHE A N 1
ATOM 697 C CA . PHE A 1 88 ? -0.124 -4.454 -10.378 1.00 88.12 88 PHE A CA 1
ATOM 698 C C . PHE A 1 88 ? -0.397 -5.862 -10.891 1.00 88.12 88 PHE A C 1
ATOM 700 O O . PHE A 1 88 ? -0.071 -6.167 -12.034 1.00 88.12 88 PHE A O 1
ATOM 707 N N . PHE A 1 89 ? -1.015 -6.712 -10.071 1.00 88.69 89 PHE A N 1
ATOM 708 C CA . PHE A 1 89 ? -1.407 -8.054 -10.486 1.00 88.69 89 PHE A CA 1
ATOM 709 C C . PHE A 1 89 ? -2.437 -8.019 -11.621 1.00 88.69 89 PHE A C 1
ATOM 711 O O . PHE A 1 89 ? -2.297 -8.738 -12.608 1.00 88.69 89 PHE A O 1
ATOM 718 N N . VAL A 1 90 ? -3.449 -7.154 -11.510 1.00 90.88 90 VAL A N 1
ATOM 719 C CA . VAL A 1 90 ? -4.471 -6.974 -12.547 1.00 90.88 90 VAL A CA 1
ATOM 720 C C . VAL A 1 90 ? -3.857 -6.427 -13.837 1.00 90.88 90 VAL A C 1
ATOM 722 O O . VAL A 1 90 ? -4.171 -6.936 -14.909 1.00 90.88 90 VAL A O 1
ATOM 725 N N . ASP A 1 91 ? -2.974 -5.431 -13.760 1.00 87.19 91 ASP A N 1
ATOM 726 C CA . ASP A 1 91 ? -2.306 -4.873 -14.942 1.00 87.19 91 ASP A CA 1
ATOM 727 C C . ASP A 1 91 ? -1.348 -5.880 -15.596 1.00 87.19 91 ASP A C 1
ATOM 729 O O . ASP A 1 91 ? -1.348 -6.007 -16.818 1.00 87.19 91 ASP A O 1
ATOM 733 N N . ALA A 1 92 ? -0.607 -6.666 -14.811 1.00 84.75 92 ALA A N 1
ATOM 734 C CA . ALA A 1 92 ? 0.213 -7.759 -15.331 1.00 84.75 92 ALA 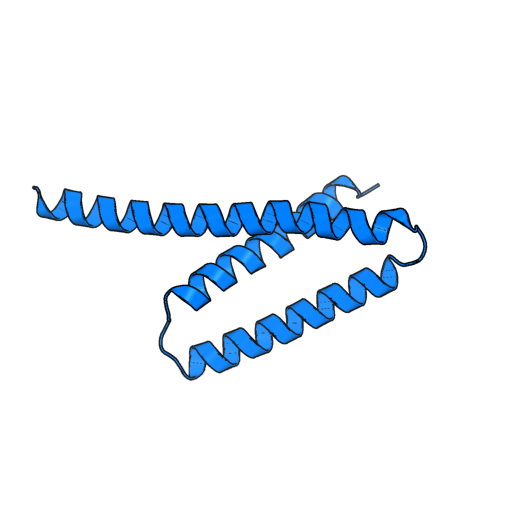A CA 1
ATOM 735 C C . ALA A 1 92 ? -0.637 -8.839 -16.022 1.00 84.75 92 ALA A C 1
ATOM 737 O O . ALA A 1 92 ? -0.243 -9.349 -17.066 1.00 84.75 92 ALA A O 1
ATOM 738 N N . PHE A 1 93 ? -1.822 -9.155 -15.487 1.00 86.00 93 PHE A N 1
ATOM 739 C CA . PHE A 1 93 ? -2.756 -10.086 -16.126 1.00 86.00 93 PHE A CA 1
ATOM 740 C C . PHE A 1 93 ? -3.325 -9.523 -17.436 1.00 86.00 93 PHE A C 1
ATOM 742 O O . PHE A 1 93 ? -3.448 -10.258 -18.412 1.00 86.00 93 PHE A O 1
ATOM 749 N N . LYS A 1 94 ? -3.629 -8.216 -17.493 1.00 83.81 94 LYS A N 1
ATOM 750 C CA . LYS A 1 94 ? -4.055 -7.543 -18.737 1.00 83.81 94 LYS A CA 1
ATOM 751 C C . LYS A 1 94 ? -2.966 -7.567 -19.809 1.00 83.81 94 LYS A C 1
ATOM 753 O O . LYS A 1 94 ? -3.284 -7.694 -20.985 1.00 83.81 94 LYS A O 1
ATOM 758 N N . LEU A 1 95 ? -1.710 -7.409 -19.397 1.00 74.25 95 LEU A N 1
ATOM 759 C CA . LEU A 1 95 ? -0.533 -7.406 -20.266 1.00 74.25 95 LEU A CA 1
ATOM 760 C C . LEU A 1 95 ? -0.003 -8.816 -20.560 1.00 74.25 95 LEU A C 1
ATOM 762 O O . LEU A 1 95 ? 0.998 -8.929 -21.251 1.00 74.25 95 LEU A O 1
ATOM 766 N N . GLY A 1 96 ? -0.659 -9.870 -20.058 1.00 59.59 96 GLY A N 1
ATOM 767 C CA . GLY A 1 96 ? -0.323 -11.281 -20.267 1.00 59.59 96 GLY A CA 1
ATOM 768 C C . GLY A 1 96 ? -0.571 -11.797 -21.690 1.00 59.59 96 GLY A C 1
ATOM 769 O O . GLY A 1 96 ? -1.119 -12.889 -21.854 1.00 59.59 96 GLY A O 1
ATOM 770 N N . SER A 1 97 ? -0.181 -11.004 -22.692 1.00 46.66 97 SER A N 1
ATOM 771 C CA . SER A 1 97 ? 0.336 -11.479 -23.978 1.00 46.66 97 SER A CA 1
ATOM 772 C C . SER A 1 97 ? 1.823 -11.788 -23.845 1.00 46.66 97 SER A C 1
ATOM 774 O O . SER A 1 97 ? 2.548 -10.869 -23.400 1.00 46.66 97 SER A O 1
#

InterPro domains:
  IPR007572 Uncharacterised protein family Ycf20 [PF04483] (38-97)
  IPR007572 Uncharacterised protein family Ycf20 [PTHR33787] (8-97)

Sequence (97 aa):
MEFIKTLINSRIYYLNIKLIFLLLGFFASTILSTLPSQTGDWSIIAGSCLVTCNEIGSKIIYTYTKRYQSILTFDLLNCLRVGIIYGFFVDAFKLGS